Protein AF-A0A2V8BSX9-F1 (afdb_monomer_lite)

Secondary structure (DSSP, 8-state):
--S------TTS--TTSB--TTSGGGTT-B-SS--HHHHHHHHT-

pLDDT: mean 94.1, std 10.04, range [49.88, 98.62]

Structure (mmCIF, N/CA/C/O backbone):
data_AF-A0A2V8BSX9-F1
#
_entry.id   AF-A0A2V8BSX9-F1
#
loop_
_atom_site.group_PDB
_atom_site.id
_atom_site.type_symbol
_atom_site.label_atom_id
_atom_site.label_alt_id
_atom_site.label_comp_id
_atom_site.label_asym_id
_atom_site.label_entity_id
_atom_site.label_seq_id
_atom_site.pdbx_PDB_ins_code
_atom_site.Cartn_x
_atom_site.Cartn_y
_atom_site.Cartn_z
_atom_site.occupancy
_atom_site.B_iso_or_equiv
_atom_site.auth_seq_id
_atom_site.auth_comp_id
_atom_site.auth_asym_id
_atom_site.auth_atom_id
_atom_site.pdbx_PDB_model_num
ATOM 1 N N . MET A 1 1 ? -13.375 5.667 14.327 1.00 49.88 1 MET A N 1
ATOM 2 C CA . MET A 1 1 ? -13.115 6.807 13.440 1.00 49.88 1 MET A CA 1
ATOM 3 C C . MET A 1 1 ? -14.199 6.846 12.389 1.00 49.88 1 MET A C 1
ATOM 5 O O . MET A 1 1 ? -13.992 6.540 11.219 1.00 49.88 1 MET A O 1
ATOM 9 N N . HIS A 1 2 ? -15.344 7.343 12.846 1.00 60.31 2 HIS A N 1
ATOM 10 C CA . HIS A 1 2 ? -16.312 8.056 12.040 1.00 60.31 2 HIS A CA 1
ATOM 11 C C . HIS A 1 2 ? -15.588 8.985 11.042 1.00 60.31 2 HIS A C 1
ATOM 13 O O . HIS A 1 2 ? -15.135 10.066 11.406 1.00 60.31 2 HIS A O 1
ATOM 19 N N . GLY A 1 3 ? -15.422 8.517 9.805 1.00 74.00 3 GLY A N 1
ATOM 20 C CA . GLY A 1 3 ? -15.227 9.332 8.607 1.00 74.00 3 GLY A CA 1
ATOM 21 C C . GLY A 1 3 ? -14.047 10.309 8.544 1.00 74.00 3 GLY A C 1
ATOM 22 O O . GLY A 1 3 ? -14.196 11.308 7.850 1.00 74.00 3 GLY A O 1
ATOM 23 N N . VAL A 1 4 ? -12.896 10.072 9.192 1.00 89.75 4 VAL A N 1
ATOM 24 C CA . VAL A 1 4 ? -11.703 10.928 8.987 1.00 89.75 4 VAL A CA 1
ATOM 25 C C . VAL A 1 4 ? -10.957 10.481 7.724 1.00 89.75 4 VAL A C 1
ATOM 27 O O . VAL A 1 4 ? -10.408 9.376 7.715 1.00 89.75 4 VAL A O 1
ATOM 30 N N . PRO A 1 5 ? -10.895 11.297 6.655 1.00 91.38 5 PRO A N 1
ATOM 31 C CA . PRO A 1 5 ? -10.135 10.944 5.466 1.00 91.38 5 PRO A CA 1
ATOM 32 C C . PRO A 1 5 ? -8.638 10.969 5.776 1.00 91.38 5 PRO A C 1
ATOM 34 O O . PRO A 1 5 ? -8.126 11.935 6.341 1.00 91.38 5 PRO A O 1
ATOM 37 N N . ILE A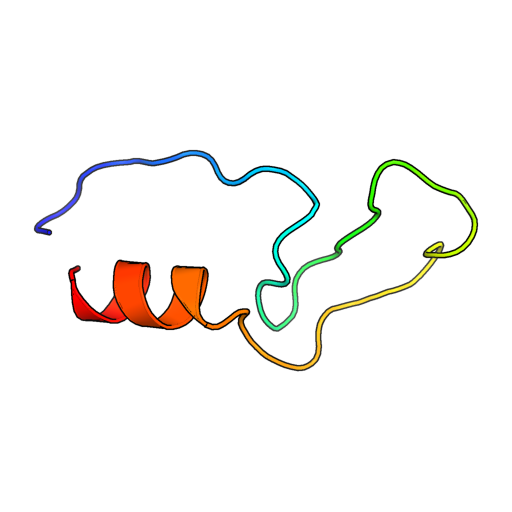 1 6 ? -7.930 9.918 5.375 1.00 92.25 6 ILE A N 1
ATOM 38 C CA . ILE A 1 6 ? -6.481 9.798 5.543 1.00 92.25 6 ILE A CA 1
ATOM 39 C C . ILE A 1 6 ? -5.834 9.374 4.230 1.00 92.25 6 ILE A C 1
ATOM 41 O O . ILE A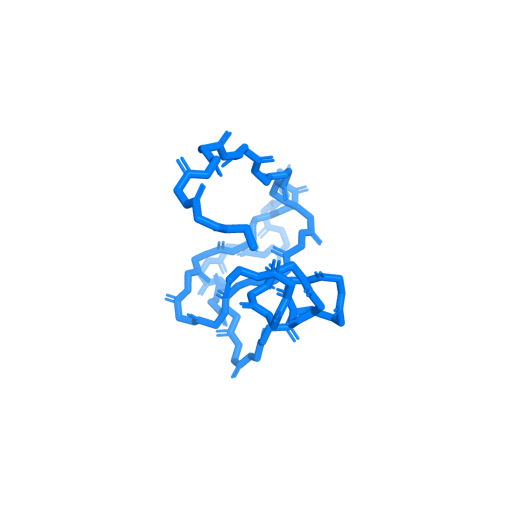 1 6 ? -6.427 8.654 3.429 1.00 92.25 6 ILE A O 1
ATOM 45 N N . SER A 1 7 ? -4.593 9.808 4.026 1.00 95.06 7 SER A N 1
ATOM 46 C CA . SER A 1 7 ? -3.746 9.331 2.933 1.00 95.06 7 SER A CA 1
ATOM 47 C C . SER A 1 7 ? -2.745 8.309 3.454 1.00 95.06 7 SER A C 1
ATOM 49 O O . SER A 1 7 ? -2.195 8.465 4.543 1.00 95.06 7 SER A O 1
ATOM 51 N N . ILE A 1 8 ? -2.491 7.275 2.658 1.00 96.69 8 ILE A N 1
ATOM 52 C CA . ILE A 1 8 ? -1.570 6.186 2.984 1.00 96.69 8 ILE A CA 1
ATOM 53 C C . ILE A 1 8 ? -0.382 6.255 2.032 1.00 96.69 8 ILE A C 1
ATOM 55 O O . ILE A 1 8 ? -0.553 6.341 0.817 1.00 96.69 8 ILE A O 1
ATOM 59 N N . LYS A 1 9 ? 0.835 6.217 2.581 1.00 97.94 9 LYS A N 1
ATOM 60 C CA . LYS A 1 9 ? 2.052 6.145 1.767 1.00 97.94 9 LYS A CA 1
ATOM 61 C C . LYS A 1 9 ? 2.082 4.819 1.004 1.00 97.94 9 LYS A C 1
ATOM 63 O O . LYS A 1 9 ? 1.764 3.782 1.582 1.00 97.94 9 LYS A O 1
ATOM 68 N N . ASP A 1 10 ? 2.573 4.843 -0.234 1.00 98.19 10 ASP A N 1
ATOM 69 C CA . ASP A 1 10 ? 2.733 3.676 -1.122 1.00 98.19 10 ASP A CA 1
ATOM 70 C C . ASP A 1 10 ? 3.860 2.706 -0.686 1.00 98.19 10 ASP A C 1
ATOM 72 O O . ASP A 1 10 ? 4.695 2.255 -1.462 1.00 98.19 10 ASP A O 1
ATOM 76 N N . LEU A 1 11 ? 3.925 2.428 0.612 1.00 98.12 11 LEU A N 1
ATOM 77 C CA . LEU A 1 11 ? 4.772 1.422 1.250 1.00 98.12 11 LEU A CA 1
ATOM 78 C C . LEU A 1 11 ? 3.951 0.452 2.105 1.00 98.12 11 LEU A C 1
ATOM 80 O O . LEU A 1 11 ? 4.490 -0.542 2.583 1.00 98.12 11 LEU A O 1
ATOM 84 N N . LEU A 1 12 ? 2.671 0.755 2.331 1.00 98.44 12 LEU A N 1
ATOM 85 C CA . LEU A 1 12 ? 1.776 -0.055 3.138 1.00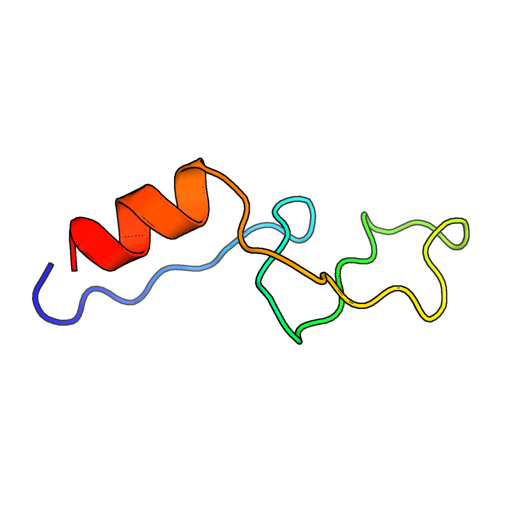 98.44 12 LEU A CA 1
ATOM 86 C C . LEU A 1 12 ? 0.806 -0.784 2.218 1.00 98.44 12 LEU A C 1
ATOM 88 O O . LEU A 1 12 ? -0.014 -0.160 1.548 1.00 98.44 12 LEU A O 1
ATOM 92 N N . ASP A 1 13 ? 0.909 -2.108 2.221 1.00 98.62 13 ASP A N 1
ATOM 93 C CA . ASP A 1 13 ? 0.020 -2.973 1.462 1.00 98.62 13 ASP A CA 1
ATOM 94 C C . ASP A 1 13 ? -1.440 -2.756 1.894 1.00 98.62 13 ASP A C 1
ATOM 96 O O . ASP A 1 13 ? -1.785 -2.809 3.080 1.00 98.62 13 ASP A O 1
ATOM 100 N N . MET A 1 14 ? -2.301 -2.534 0.904 1.00 98.06 14 MET A N 1
ATOM 101 C CA . MET A 1 14 ? -3.754 -2.542 1.040 1.00 98.06 14 MET A CA 1
ATOM 102 C C . MET A 1 14 ? -4.307 -3.582 0.073 1.00 98.06 14 MET A C 1
ATOM 104 O O . MET A 1 14 ? -4.134 -3.462 -1.139 1.00 98.06 14 MET A O 1
ATOM 108 N N . ARG A 1 15 ? -4.967 -4.613 0.598 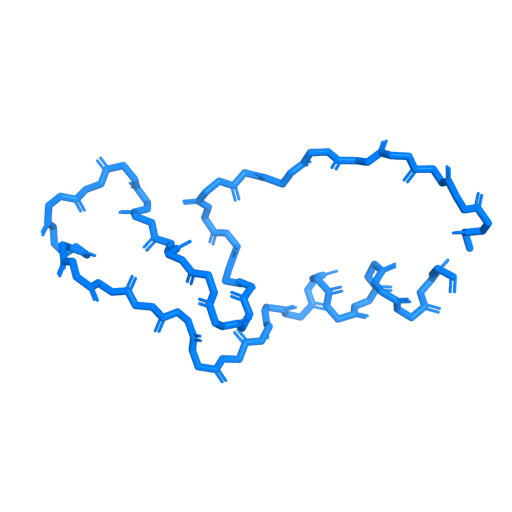1.00 98.31 15 ARG A N 1
ATOM 109 C CA . ARG A 1 15 ? -5.432 -5.779 -0.153 1.00 98.31 15 ARG A CA 1
ATOM 110 C C . ARG A 1 15 ? -6.195 -5.366 -1.411 1.00 98.31 15 ARG A C 1
ATOM 112 O O . ARG A 1 15 ? -7.175 -4.628 -1.351 1.00 98.31 15 ARG A O 1
ATOM 119 N N . GLY A 1 16 ? -5.766 -5.908 -2.548 1.00 98.12 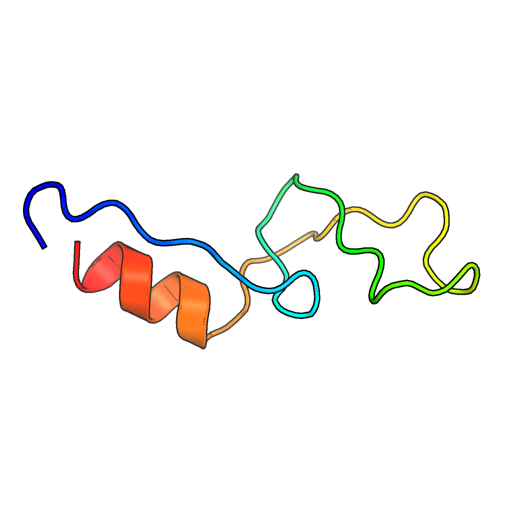16 GLY A N 1
ATOM 120 C CA . GLY A 1 16 ? -6.349 -5.667 -3.867 1.00 98.12 16 GLY A CA 1
ATOM 121 C C . GLY A 1 16 ? -5.831 -4.412 -4.578 1.00 98.12 16 GLY A C 1
ATOM 122 O O . GLY A 1 16 ? -6.013 -4.297 -5.796 1.00 98.12 16 GLY A O 1
ATOM 123 N N . LEU A 1 17 ? -5.149 -3.505 -3.873 1.00 98.19 17 LEU A N 1
ATOM 124 C CA . LEU A 1 17 ? -4.533 -2.317 -4.458 1.00 98.19 17 LEU A CA 1
ATOM 125 C C . LEU A 1 17 ? -3.077 -2.580 -4.875 1.00 98.19 17 LEU A C 1
ATOM 127 O O . LEU A 1 17 ? -2.421 -3.478 -4.334 1.00 98.19 17 LEU A O 1
ATOM 131 N N . PRO A 1 18 ? -2.562 -1.822 -5.858 1.00 98.38 18 PRO A N 1
ATOM 132 C CA . PRO A 1 18 ? -1.135 -1.779 -6.126 1.00 98.38 18 PRO A CA 1
ATOM 133 C C . PRO A 1 18 ? -0.367 -1.257 -4.912 1.00 98.38 18 PRO A C 1
ATOM 135 O O . PRO A 1 18 ? -0.844 -0.386 -4.184 1.00 98.38 18 PRO A O 1
ATOM 138 N N . THR A 1 19 ? 0.845 -1.766 -4.728 1.00 98.50 19 THR A N 1
ATOM 139 C CA . THR A 1 19 ? 1.829 -1.154 -3.833 1.00 98.50 19 THR A CA 1
ATOM 140 C C . THR A 1 19 ? 3.163 -1.176 -4.547 1.00 98.50 19 THR A C 1
ATOM 142 O O . THR A 1 19 ? 3.738 -2.248 -4.747 1.00 98.50 19 THR A O 1
ATOM 145 N N . THR A 1 20 ? 3.622 -0.011 -5.000 1.00 98.31 20 THR A N 1
ATOM 146 C CA . THR A 1 20 ? 4.763 0.072 -5.928 1.00 98.31 20 THR A CA 1
ATOM 147 C C . THR A 1 20 ? 6.079 0.288 -5.196 1.00 98.31 20 THR A C 1
ATOM 149 O O . THR A 1 20 ? 7.141 -0.041 -5.720 1.00 98.31 20 THR A O 1
ATOM 152 N N . ALA A 1 21 ? 6.034 0.837 -3.977 1.00 98.00 21 ALA A N 1
ATOM 153 C CA . ALA A 1 21 ? 7.220 1.288 -3.252 1.00 98.00 21 ALA A CA 1
ATOM 154 C C . ALA A 1 21 ? 8.122 2.213 -4.090 1.00 98.00 21 ALA A C 1
ATOM 156 O O . ALA A 1 21 ? 9.333 2.262 -3.872 1.00 98.00 21 ALA A O 1
ATOM 157 N N . ALA A 1 22 ? 7.529 2.921 -5.061 1.00 98.12 22 ALA A N 1
ATOM 158 C CA . ALA A 1 22 ? 8.218 3.734 -6.058 1.00 98.12 22 ALA A CA 1
ATOM 159 C C . ALA A 1 22 ? 9.374 2.995 -6.770 1.00 98.12 22 ALA A C 1
ATOM 161 O O . ALA A 1 22 ? 10.396 3.598 -7.098 1.00 98.12 22 ALA A O 1
ATOM 162 N N . SER A 1 23 ? 9.235 1.684 -6.998 1.00 98.38 23 SER A N 1
ATOM 163 C CA . SER A 1 23 ? 10.286 0.846 -7.574 1.00 98.38 23 SER A CA 1
ATOM 164 C C . SER A 1 23 ? 9.744 -0.133 -8.608 1.00 98.38 23 SER A C 1
ATOM 166 O O . SER A 1 23 ? 8.771 -0.844 -8.361 1.00 98.38 23 SER A O 1
ATOM 168 N N . ARG A 1 24 ? 10.466 -0.261 -9.728 1.00 98.06 24 ARG A N 1
ATOM 169 C CA . ARG A 1 24 ? 10.154 -1.228 -10.797 1.00 98.06 24 ARG A CA 1
ATOM 170 C C . ARG A 1 24 ? 10.221 -2.684 -10.345 1.00 98.06 24 ARG A C 1
ATOM 172 O O . ARG A 1 24 ? 9.627 -3.555 -10.964 1.00 98.06 24 ARG A O 1
ATOM 179 N N . VAL A 1 25 ? 10.909 -2.963 -9.236 1.00 98.31 25 VAL A N 1
ATOM 180 C CA . VAL A 1 25 ? 10.950 -4.309 -8.636 1.00 98.31 25 VAL A CA 1
ATOM 181 C C . VAL A 1 25 ? 9.543 -4.811 -8.283 1.00 98.31 25 VAL A C 1
ATOM 183 O O . VAL A 1 25 ? 9.321 -6.017 -8.232 1.00 98.31 25 VAL A O 1
ATOM 186 N N . ARG A 1 26 ? 8.585 -3.901 -8.057 1.00 97.62 26 ARG A N 1
ATOM 187 C CA . ARG A 1 26 ? 7.185 -4.226 -7.756 1.00 97.62 26 ARG A CA 1
ATOM 188 C C . ARG A 1 26 ? 6.238 -3.957 -8.929 1.00 97.62 26 ARG A C 1
ATOM 190 O O . ARG A 1 26 ? 5.031 -3.859 -8.707 1.00 97.62 26 ARG A O 1
ATOM 197 N N . ASP A 1 27 ? 6.732 -3.860 -10.161 1.00 97.81 27 ASP A N 1
ATOM 198 C CA . ASP A 1 27 ? 5.858 -3.714 -11.328 1.00 97.81 27 ASP A CA 1
ATOM 199 C C . ASP A 1 27 ? 4.862 -4.886 -11.402 1.00 97.81 27 ASP A C 1
ATOM 201 O O . ASP A 1 27 ? 5.218 -6.056 -11.270 1.00 97.81 27 ASP A O 1
ATOM 205 N N . GLY A 1 28 ? 3.574 -4.560 -11.544 1.00 97.50 28 GLY A N 1
ATOM 206 C CA . GLY A 1 28 ? 2.480 -5.540 -11.542 1.00 97.50 28 GLY A CA 1
ATOM 207 C C . GLY A 1 28 ? 2.096 -6.096 -10.163 1.00 97.50 28 GLY A C 1
ATOM 208 O O . GLY A 1 28 ? 1.128 -6.852 -10.064 1.00 97.50 28 GLY A O 1
ATOM 209 N N . HIS A 1 29 ? 2.791 -5.715 -9.087 1.00 98.31 29 HIS A N 1
ATOM 210 C CA . HIS A 1 29 ? 2.456 -6.167 -7.743 1.00 98.31 29 HIS A CA 1
ATOM 211 C C . HIS A 1 29 ? 1.091 -5.631 -7.287 1.00 98.31 29 HIS A C 1
ATOM 213 O O . HIS A 1 29 ? 0.829 -4.426 -7.308 1.00 98.31 29 HIS A O 1
ATOM 219 N N . ARG A 1 30 ? 0.250 -6.531 -6.771 1.00 98.50 30 ARG A N 1
ATOM 220 C CA . ARG A 1 30 ? -0.978 -6.198 -6.042 1.00 98.50 30 ARG A CA 1
ATOM 221 C C . ARG A 1 30 ? -0.966 -6.904 -4.696 1.00 98.50 30 ARG A C 1
ATOM 223 O O . ARG A 1 30 ? -0.696 -8.104 -4.629 1.00 98.50 30 ARG A O 1
ATOM 230 N N . ALA A 1 31 ? -1.275 -6.165 -3.639 1.00 98.38 31 ALA A N 1
ATOM 231 C CA . ALA A 1 31 ? -1.232 -6.693 -2.287 1.00 98.38 31 ALA A CA 1
ATOM 232 C C . ALA A 1 31 ? -2.307 -7.772 -2.079 1.00 98.38 31 ALA A C 1
ATOM 234 O O . ALA A 1 31 ? -3.481 -7.576 -2.402 1.00 98.38 31 ALA A O 1
ATOM 235 N N . ASN A 1 32 ? -1.920 -8.909 -1.498 1.00 98.19 32 ASN A N 1
ATOM 236 C CA . ASN A 1 32 ? -2.847 -9.998 -1.168 1.00 98.19 32 ASN A CA 1
ATOM 237 C C . ASN A 1 32 ? -3.467 -9.862 0.235 1.00 98.19 32 ASN A C 1
ATOM 239 O O . ASN A 1 32 ? -4.474 -10.508 0.528 1.00 98.19 32 ASN A O 1
ATOM 243 N N . ARG A 1 33 ? -2.902 -9.003 1.089 1.00 98.31 33 ARG A N 1
ATOM 244 C CA . ARG A 1 33 ? -3.380 -8.715 2.445 1.00 98.31 33 ARG A CA 1
ATOM 245 C C . ARG A 1 33 ? -3.125 -7.259 2.817 1.00 98.31 33 ARG A C 1
ATOM 247 O O . ARG A 1 33 ? -2.271 -6.615 2.220 1.00 98.31 33 ARG A O 1
ATOM 254 N N . ASP A 1 34 ? -3.848 -6.779 3.820 1.00 98.56 34 ASP A N 1
ATOM 255 C CA . ASP A 1 34 ? -3.572 -5.486 4.443 1.00 98.56 34 ASP A CA 1
ATOM 256 C C . ASP A 1 34 ? -2.321 -5.589 5.331 1.00 98.56 34 ASP A C 1
ATOM 258 O O . ASP A 1 34 ? -2.092 -6.601 6.004 1.00 98.56 34 ASP A O 1
ATOM 262 N N . ALA A 1 35 ? -1.515 -4.529 5.358 1.00 98.62 35 ALA A N 1
ATOM 263 C CA . ALA A 1 35 ? -0.489 -4.356 6.377 1.00 98.62 35 ALA A CA 1
ATOM 264 C C . ALA A 1 35 ? -1.134 -4.171 7.763 1.00 98.62 35 ALA A C 1
ATOM 266 O O . ALA A 1 35 ? -2.215 -3.596 7.882 1.00 98.62 35 ALA A O 1
ATOM 267 N N . THR A 1 36 ? -0.450 -4.579 8.837 1.00 98.56 36 THR A N 1
ATOM 268 C CA . THR A 1 36 ? -0.987 -4.517 10.212 1.00 98.56 36 THR A CA 1
ATOM 269 C C . THR A 1 36 ? -1.499 -3.126 10.598 1.00 98.56 36 THR A C 1
ATOM 271 O O . THR A 1 36 ? -2.574 -3.002 11.177 1.00 98.56 36 THR A O 1
ATOM 274 N N . ALA A 1 37 ? -0.774 -2.066 10.223 1.00 97.38 37 ALA A N 1
ATOM 275 C CA . ALA A 1 37 ? -1.202 -0.690 10.479 1.00 97.38 37 ALA A CA 1
ATOM 276 C C . ALA A 1 37 ? -2.513 -0.332 9.754 1.00 97.38 37 ALA A C 1
ATOM 278 O O . ALA A 1 37 ? -3.362 0.340 10.332 1.00 97.38 37 ALA A O 1
ATOM 279 N N . ILE A 1 38 ? -2.713 -0.817 8.523 1.00 97.56 38 ILE A N 1
ATOM 280 C CA . ILE A 1 38 ? -3.965 -0.633 7.774 1.00 97.56 38 ILE A CA 1
ATOM 281 C C . ILE A 1 38 ? -5.107 -1.376 8.464 1.00 97.56 38 ILE A C 1
ATOM 283 O O . ILE A 1 38 ? -6.176 -0.797 8.648 1.00 97.56 38 ILE A O 1
ATOM 287 N N . THR A 1 39 ? -4.877 -2.613 8.911 1.00 97.62 39 THR A N 1
ATOM 288 C CA . THR A 1 39 ? -5.866 -3.377 9.685 1.00 97.62 39 THR A CA 1
ATOM 289 C C . THR A 1 39 ? -6.308 -2.610 10.930 1.00 97.62 39 THR A C 1
ATOM 291 O O . THR A 1 39 ? -7.507 -2.458 11.156 1.00 97.62 39 THR A O 1
ATOM 294 N N . HIS A 1 40 ? -5.362 -2.062 11.698 1.00 96.12 40 HIS A N 1
ATOM 295 C CA . HIS A 1 40 ? -5.680 -1.261 12.880 1.00 96.12 40 HIS A CA 1
ATOM 296 C C . HIS A 1 40 ? -6.430 0.025 12.528 1.00 96.12 40 HIS A C 1
ATOM 298 O O . HIS A 1 40 ? -7.407 0.341 13.193 1.00 96.12 40 HIS A O 1
ATOM 304 N N . LEU A 1 41 ? -6.026 0.749 11.479 1.00 94.75 41 LEU A N 1
ATOM 305 C CA . LEU A 1 41 ? -6.723 1.966 11.045 1.00 94.75 41 LEU A CA 1
ATOM 306 C C . LEU A 1 41 ? -8.170 1.679 10.628 1.00 94.75 41 LEU A C 1
ATOM 308 O O . LEU A 1 41 ? -9.062 2.451 10.963 1.00 94.75 41 LEU A O 1
ATOM 312 N N . ARG A 1 42 ? -8.416 0.554 9.945 1.00 92.81 42 ARG A N 1
ATOM 313 C CA . ARG A 1 42 ? -9.770 0.113 9.583 1.00 92.81 42 ARG A CA 1
ATOM 314 C C . ARG A 1 42 ? -10.611 -0.249 10.803 1.00 92.81 42 ARG A C 1
ATOM 316 O O . ARG A 1 42 ? -11.774 0.117 10.843 1.00 92.81 42 ARG A O 1
ATOM 323 N N . GLN A 1 43 ? -10.039 -0.959 11.775 1.00 94.44 43 GLN 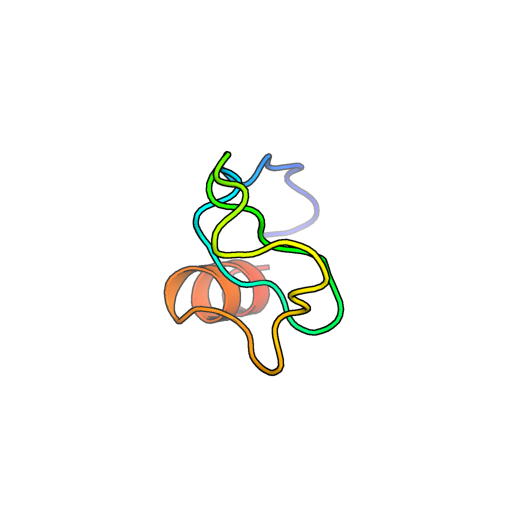A N 1
ATOM 324 C CA . GLN A 1 43 ? -10.724 -1.327 13.023 1.00 94.44 43 GLN A CA 1
ATOM 325 C C . GLN A 1 43 ? -10.965 -0.124 13.936 1.00 94.44 43 GLN A C 1
ATOM 327 O O . GLN A 1 43 ? -11.952 -0.075 14.660 1.00 94.44 43 GLN A O 1
ATOM 332 N N . ALA A 1 44 ? -10.050 0.844 13.906 1.00 91.44 44 ALA A N 1
ATOM 333 C CA . ALA A 1 44 ? -10.177 2.104 14.611 1.00 91.44 44 ALA A CA 1
ATOM 334 C C . ALA A 1 44 ? -11.166 3.052 13.928 1.00 91.44 44 ALA A C 1
ATOM 336 O O . ALA A 1 44 ? -11.374 4.126 14.485 1.00 91.44 44 ALA A O 1
ATOM 337 N N . GLY A 1 45 ? -11.722 2.681 12.761 1.00 72.50 45 GLY A N 1
ATOM 338 C CA . GLY A 1 45 ? -12.772 3.315 11.949 1.00 72.50 45 GLY A CA 1
ATOM 339 C C . GLY A 1 45 ? -14.177 3.061 12.463 1.00 72.50 45 GLY A C 1
ATOM 340 O O . GLY A 1 45 ? -14.612 1.901 12.409 1.00 72.50 45 GLY A O 1
#

Foldseek 3Di:
DPDDDDDDPLPWADAQDQRCVVHPVRVVPHHNHGHPVVVVVVVVD

Sequence (45 aa):
MHGVPISIKDLLDMRGLPTTAASRVRDGHRANRDATAITHLRQAG

Radius of gyration: 11.57 Å; chains: 1; bounding box: 27×21×26 Å